Protein AF-X1D775-F1 (afdb_monomer_lite)

Foldseek 3Di:
DDVVVVVVLVVVLVVQLVVVLVVCVVCQLVVLLVLLQVPDPVHDDSVVSVVVCVVVVCSCWLSVLVSVLSSLLSSQLSVQLVVLCVVVVDDPP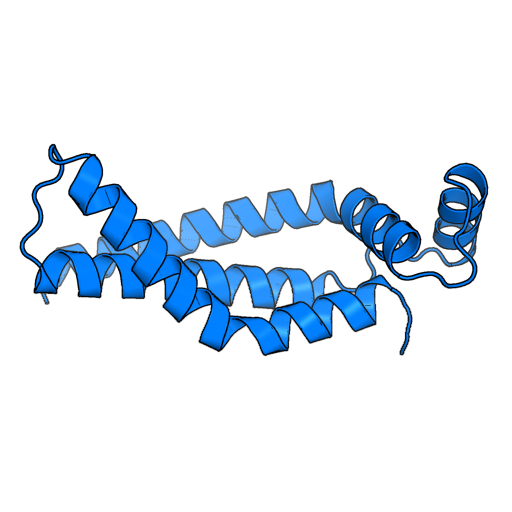PPVVSVVSSVRSNVRSCVVSVVSVVVSSCRSNVVD

pLDDT: mean 83.1, std 6.58, range [46.75, 90.56]

Sequence (128 aa):
MDYTKAKEITKTMGVAFMGNAVAEALTNPIAVIRVVYQTNDPPLTLKQTLKHVHQRGSYFRGLRPALLSKAASVALKYTMYQSIREYRGTQKNDITNNVVNGVLGAWSGLALTQPLMVWRTVEQSGLG

InterPro domains:
  IPR018108 Mitochondrial carrier protein, transmembrane region [PF00153] (8-87)
  IPR018108 Mitochondrial carrier protein, transmembrane region [PS50920] (11-87)
  IPR023395 Mitochondrial carrier protein domain superfamily [G3DSA:1.50.40.10] (2-127)
  IPR023395 Mitochondrial carrier protein domain superfamily [SSF103506] (8-125)

Organism: NCBI:txid412755

Structure (mmCIF, N/CA/C/O backbone):
data_AF-X1D775-F1
#
_entry.id   AF-X1D775-F1
#
loop_
_atom_site.group_PDB
_atom_site.id
_atom_site.type_symbol
_atom_site.label_atom_id
_atom_site.label_alt_id
_atom_site.label_comp_id
_atom_site.label_asym_id
_atom_site.label_entity_id
_atom_site.label_seq_id
_atom_site.pdbx_PDB_ins_code
_atom_site.Cartn_x
_atom_site.Cartn_y
_atom_site.Cartn_z
_atom_site.occupancy
_atom_site.B_iso_or_equiv
_atom_site.auth_seq_id
_atom_site.auth_comp_id
_atom_site.auth_asym_id
_atom_site.auth_atom_id
_atom_site.pdbx_PDB_model_num
ATOM 1 N N . MET A 1 1 ? -24.947 3.125 15.791 1.00 54.56 1 MET A N 1
ATOM 2 C CA . MET A 1 1 ? -23.563 3.628 15.675 1.00 54.56 1 MET A CA 1
ATOM 3 C C . MET A 1 1 ? -23.541 5.031 16.247 1.00 54.56 1 MET A C 1
ATOM 5 O O . MET A 1 1 ? -24.325 5.859 15.809 1.00 54.56 1 MET A O 1
ATOM 9 N N . ASP A 1 2 ? -22.740 5.259 17.280 1.00 65.00 2 ASP A N 1
ATOM 10 C CA . ASP A 1 2 ? -22.674 6.540 17.988 1.00 65.00 2 ASP A CA 1
ATOM 11 C C . ASP A 1 2 ? -22.063 7.617 17.066 1.00 65.00 2 ASP A C 1
ATOM 13 O O . ASP A 1 2 ? -20.983 7.396 16.507 1.00 65.00 2 ASP A O 1
ATOM 17 N N . TYR A 1 3 ? -22.741 8.750 16.851 1.00 64.56 3 TYR A N 1
ATOM 18 C CA . TYR A 1 3 ? -22.345 9.771 15.857 1.00 64.56 3 TYR A CA 1
ATOM 19 C C . TYR A 1 3 ? -20.917 10.296 16.079 1.00 64.56 3 TYR A C 1
ATOM 21 O O . TYR A 1 3 ? -20.187 10.593 15.130 1.00 64.56 3 TYR A O 1
ATOM 29 N N . THR A 1 4 ? -20.489 10.351 17.336 1.00 73.12 4 THR A N 1
ATOM 30 C CA . THR A 1 4 ? -19.150 10.784 17.741 1.00 73.12 4 THR A CA 1
ATOM 31 C C . THR A 1 4 ? -18.069 9.823 17.239 1.00 73.12 4 THR A C 1
ATOM 33 O O . THR A 1 4 ? -17.047 10.267 16.715 1.00 73.12 4 THR A O 1
ATOM 36 N N . LYS A 1 5 ? -18.329 8.508 17.296 1.00 70.50 5 LYS A N 1
ATOM 37 C CA . LYS A 1 5 ? -17.412 7.475 16.789 1.00 70.50 5 LYS A CA 1
ATOM 38 C C . LYS A 1 5 ? -17.305 7.543 15.272 1.00 70.50 5 LYS A C 1
ATOM 40 O O . LYS A 1 5 ? -16.201 7.533 14.744 1.00 70.50 5 LYS A O 1
ATOM 45 N N . ALA A 1 6 ? -18.435 7.691 14.576 1.00 72.06 6 ALA A N 1
ATOM 46 C CA . ALA A 1 6 ? -18.467 7.823 13.119 1.00 72.06 6 ALA A CA 1
ATOM 47 C C . ALA A 1 6 ? -17.551 8.958 12.629 1.00 72.06 6 ALA A C 1
ATOM 49 O O . ALA A 1 6 ? -16.746 8.771 11.722 1.00 72.06 6 ALA A O 1
ATOM 50 N N . LYS A 1 7 ? -17.613 10.122 13.282 1.00 76.38 7 LYS A N 1
ATOM 51 C CA . LYS A 1 7 ? 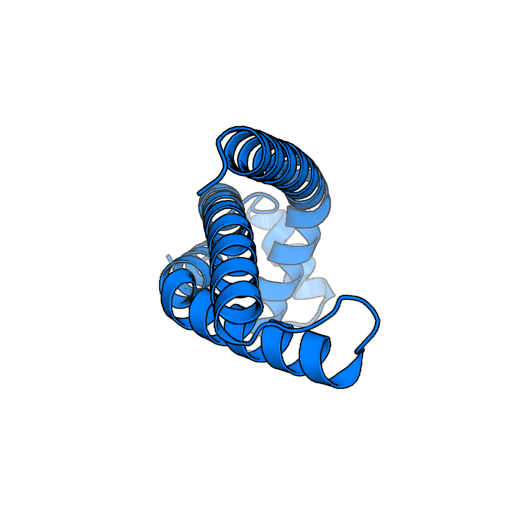-16.790 11.288 12.936 1.00 76.38 7 LYS A CA 1
ATOM 52 C C . LYS A 1 7 ? -15.297 11.065 13.206 1.00 76.38 7 LYS A C 1
ATOM 54 O O . LYS A 1 7 ? -14.457 11.486 12.409 1.00 76.38 7 LYS A O 1
ATOM 59 N N . GLU A 1 8 ? -14.962 10.400 14.308 1.00 78.31 8 GLU A N 1
ATOM 60 C CA . GLU A 1 8 ? -13.579 10.061 14.665 1.00 78.31 8 GLU A CA 1
ATOM 61 C C . GLU A 1 8 ? -12.961 9.058 13.676 1.00 78.31 8 GLU A C 1
ATOM 63 O O . GLU A 1 8 ? -11.804 9.205 13.269 1.00 78.31 8 GLU A O 1
ATOM 68 N N . ILE A 1 9 ? -13.765 8.098 13.212 1.00 73.81 9 ILE A N 1
ATOM 69 C CA . ILE A 1 9 ? -13.395 7.102 12.201 1.00 73.81 9 ILE A CA 1
ATOM 70 C C . ILE A 1 9 ? -13.048 7.791 10.882 1.00 73.81 9 ILE A C 1
ATOM 72 O O . ILE A 1 9 ? -11.940 7.624 10.370 1.00 73.81 9 ILE A O 1
ATOM 76 N N . THR A 1 10 ? -13.948 8.627 10.362 1.00 77.56 10 THR A N 1
ATOM 77 C CA . THR A 1 10 ? -13.735 9.308 9.079 1.00 77.56 10 THR A CA 1
ATOM 78 C C . THR A 1 10 ? -12.530 10.245 9.133 1.00 77.56 10 THR A C 1
ATOM 80 O O . THR A 1 10 ? -11.756 10.321 8.178 1.00 77.56 10 THR A O 1
ATOM 83 N N . LYS A 1 11 ? -12.311 10.915 10.274 1.00 83.62 11 LYS A N 1
ATOM 84 C CA . LYS A 1 11 ? -11.128 11.757 10.490 1.00 83.62 11 LYS A CA 1
ATOM 85 C C . LYS A 1 11 ? -9.841 10.931 10.466 1.00 83.62 11 LYS A C 1
ATOM 87 O O . LYS A 1 11 ? -8.901 11.292 9.762 1.00 83.62 11 LYS A O 1
ATOM 92 N N . THR A 1 12 ? -9.808 9.816 11.193 1.00 82.19 12 THR A N 1
ATOM 93 C CA . THR A 1 12 ? -8.650 8.909 11.236 1.00 82.19 12 THR A CA 1
ATOM 94 C C . THR A 1 12 ? -8.330 8.348 9.853 1.00 82.19 12 THR A C 1
ATOM 96 O O . THR A 1 12 ? -7.172 8.342 9.441 1.00 82.19 12 THR A O 1
ATOM 99 N N . MET A 1 13 ? -9.358 7.951 9.100 1.00 81.75 13 MET A N 1
ATOM 100 C CA . MET A 1 13 ? -9.218 7.481 7.722 1.00 81.75 13 MET A CA 1
ATOM 101 C C . MET A 1 13 ? -8.646 8.561 6.798 1.00 81.75 13 MET A C 1
ATOM 103 O O . MET A 1 13 ? -7.740 8.270 6.020 1.00 81.75 13 MET A O 1
ATOM 107 N N . GLY A 1 14 ? -9.122 9.806 6.908 1.00 85.12 14 GLY A N 1
ATOM 108 C CA . GLY A 1 14 ? -8.620 10.927 6.110 1.00 85.12 14 GLY A CA 1
ATOM 109 C C . GLY A 1 14 ? -7.143 11.229 6.375 1.00 85.12 14 GLY A C 1
ATOM 110 O O . GLY A 1 14 ? -6.358 11.352 5.436 1.00 85.12 14 GLY A O 1
ATOM 111 N N . VAL A 1 15 ? -6.737 11.273 7.649 1.00 87.12 15 VAL A N 1
ATOM 112 C CA . VAL A 1 15 ? -5.328 11.484 8.033 1.00 87.12 15 VAL A CA 1
ATOM 113 C C . VAL A 1 15 ? -4.453 10.325 7.553 1.00 87.12 15 VAL A C 1
ATOM 115 O O . VAL A 1 15 ? -3.390 10.552 6.972 1.00 87.12 15 VAL A O 1
ATOM 118 N N . ALA A 1 16 ? -4.912 9.084 7.733 1.00 85.50 16 ALA A N 1
ATOM 119 C CA . ALA A 1 16 ? -4.193 7.902 7.271 1.00 85.50 16 ALA A CA 1
ATOM 120 C C . ALA A 1 16 ? -4.035 7.892 5.745 1.00 85.50 16 ALA A C 1
ATOM 122 O O . ALA A 1 16 ? -2.962 7.553 5.246 1.00 85.50 16 ALA A O 1
ATOM 123 N N . PHE A 1 17 ? -5.065 8.284 4.995 1.00 86.88 17 PHE A N 1
ATOM 124 C CA . PHE A 1 17 ? -4.988 8.389 3.541 1.00 86.88 17 PHE A CA 1
ATOM 125 C C . PHE A 1 17 ? -3.953 9.428 3.104 1.00 86.88 17 PHE A C 1
ATOM 127 O O . PHE A 1 17 ? -3.076 9.097 2.311 1.00 86.88 17 PHE A O 1
ATOM 134 N N . MET A 1 18 ? -3.997 10.641 3.660 1.00 88.56 18 MET A N 1
ATOM 135 C CA . MET A 1 18 ? -3.042 11.702 3.319 1.00 88.56 18 MET A CA 1
ATOM 136 C C . MET A 1 18 ? -1.600 11.292 3.629 1.00 88.56 18 MET A C 1
ATOM 138 O O . MET A 1 18 ? -0.718 11.459 2.787 1.00 88.56 18 MET A O 1
ATOM 142 N N . GLY A 1 19 ? -1.364 10.684 4.796 1.00 89.12 19 GLY A N 1
ATOM 143 C CA . GLY A 1 19 ? -0.046 10.162 5.158 1.00 89.12 19 GLY A CA 1
ATOM 144 C C . GLY A 1 19 ? 0.446 9.087 4.185 1.00 89.12 19 GLY A C 1
ATOM 145 O O . GLY A 1 19 ? 1.585 9.141 3.725 1.00 89.12 19 GLY A O 1
ATOM 146 N N . ASN A 1 20 ? -0.428 8.149 3.806 1.00 87.69 20 ASN A N 1
ATOM 147 C CA . ASN A 1 20 ? -0.093 7.123 2.818 1.00 87.69 20 ASN A CA 1
ATOM 148 C C . ASN A 1 20 ? 0.132 7.707 1.420 1.00 87.69 20 ASN A C 1
ATOM 150 O O . ASN A 1 20 ? 0.997 7.215 0.708 1.00 87.69 20 ASN A O 1
ATOM 154 N N . ALA A 1 21 ? -0.606 8.743 1.018 1.00 88.38 21 ALA A N 1
ATOM 155 C CA . ALA A 1 21 ? -0.448 9.365 -0.290 1.00 88.38 21 ALA A CA 1
ATOM 156 C C . ALA A 1 21 ? 0.912 10.059 -0.429 1.00 88.38 21 ALA A C 1
ATOM 158 O O . ALA A 1 21 ? 1.598 9.871 -1.432 1.00 88.38 21 ALA A O 1
ATOM 159 N N . VAL A 1 22 ? 1.334 10.800 0.602 1.00 90.50 22 VAL A N 1
ATOM 160 C CA . VAL A 1 22 ? 2.664 11.427 0.647 1.00 90.50 22 VAL A CA 1
ATOM 161 C C . VAL A 1 22 ? 3.760 10.362 0.672 1.00 90.50 22 VAL A C 1
ATOM 163 O O . VAL A 1 22 ? 4.712 10.440 -0.103 1.00 90.50 22 VAL A O 1
ATOM 166 N N . ALA A 1 23 ? 3.609 9.332 1.509 1.00 89.06 23 ALA A N 1
ATOM 167 C CA . ALA A 1 23 ? 4.562 8.228 1.564 1.00 89.06 23 ALA A CA 1
ATOM 168 C C . ALA A 1 23 ? 4.667 7.495 0.217 1.00 89.06 23 ALA A C 1
ATOM 170 O O . ALA A 1 23 ? 5.770 7.195 -0.235 1.00 89.06 23 ALA A O 1
ATOM 171 N N . GLU A 1 24 ? 3.545 7.239 -0.456 1.00 87.50 24 GLU A N 1
ATOM 172 C CA . GLU A 1 24 ? 3.528 6.597 -1.769 1.00 87.50 24 GLU A CA 1
ATOM 173 C C . GLU A 1 24 ? 4.181 7.499 -2.817 1.00 87.50 24 GLU A C 1
ATOM 175 O O . GLU A 1 24 ? 5.006 7.009 -3.571 1.00 87.50 24 GLU A O 1
ATOM 180 N N . ALA A 1 25 ? 3.922 8.810 -2.824 1.00 88.00 25 ALA A N 1
ATOM 181 C CA . ALA A 1 25 ? 4.587 9.736 -3.742 1.00 88.00 25 ALA A CA 1
ATOM 182 C C . ALA A 1 25 ? 6.119 9.705 -3.594 1.00 88.00 25 ALA A C 1
ATOM 184 O O . ALA A 1 25 ? 6.830 9.671 -4.595 1.00 88.00 25 ALA A O 1
ATOM 185 N N . LEU A 1 26 ? 6.629 9.646 -2.360 1.00 90.56 26 LEU A N 1
ATOM 186 C CA . LEU A 1 26 ? 8.069 9.551 -2.094 1.00 90.56 26 LEU A CA 1
ATOM 187 C C . LEU A 1 26 ? 8.647 8.169 -2.437 1.00 90.56 26 LEU A C 1
ATOM 189 O O . LEU A 1 26 ? 9.772 8.069 -2.923 1.00 90.56 26 LEU A O 1
ATOM 193 N N . THR A 1 27 ? 7.887 7.098 -2.199 1.00 90.38 27 THR A N 1
ATOM 194 C CA . THR A 1 27 ? 8.385 5.713 -2.297 1.00 90.38 27 THR A CA 1
ATOM 195 C C . THR A 1 27 ? 8.071 5.052 -3.647 1.00 90.38 27 THR A C 1
ATOM 197 O O . THR A 1 27 ? 8.611 3.986 -3.950 1.00 90.38 27 THR A O 1
ATOM 200 N N . ASN A 1 28 ? 7.237 5.666 -4.494 1.00 87.50 28 ASN A N 1
ATOM 201 C CA . ASN A 1 28 ? 6.810 5.084 -5.768 1.00 8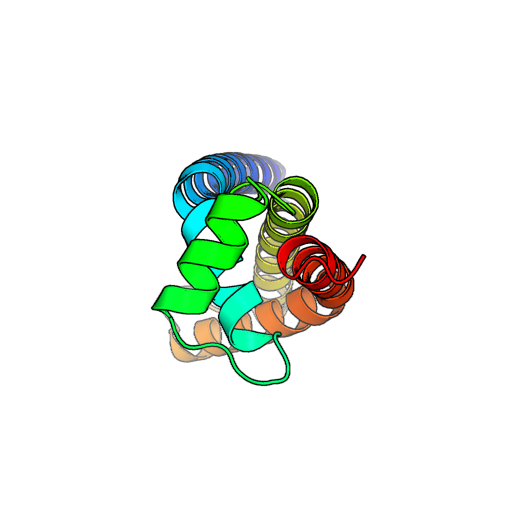7.50 28 ASN A CA 1
ATOM 202 C C . ASN A 1 28 ? 7.979 4.695 -6.694 1.00 87.50 28 ASN A C 1
ATOM 204 O O . ASN A 1 28 ? 7.930 3.588 -7.231 1.00 87.50 28 ASN A O 1
ATOM 208 N N . PRO A 1 29 ? 9.067 5.488 -6.829 1.00 88.06 29 PRO A N 1
ATOM 209 C CA . PRO A 1 29 ? 10.213 5.095 -7.653 1.00 88.06 29 PRO A CA 1
ATOM 210 C C . PRO A 1 29 ? 10.819 3.749 -7.238 1.00 88.06 29 PRO A C 1
ATOM 212 O O . PRO A 1 29 ? 11.134 2.913 -8.084 1.00 88.06 29 PRO A O 1
ATOM 215 N N . ILE A 1 30 ? 10.930 3.506 -5.929 1.00 90.00 30 ILE A N 1
ATOM 216 C CA . ILE A 1 30 ? 11.449 2.250 -5.375 1.00 90.00 30 ILE A CA 1
ATOM 217 C C . ILE A 1 30 ? 10.458 1.109 -5.631 1.00 90.00 30 ILE A C 1
ATOM 219 O O . ILE A 1 30 ? 10.865 0.005 -5.996 1.00 90.00 30 ILE A O 1
ATOM 223 N N . ALA A 1 31 ? 9.156 1.371 -5.478 1.00 88.31 31 ALA A N 1
ATOM 224 C CA . ALA A 1 31 ? 8.115 0.384 -5.741 1.00 88.31 31 ALA A CA 1
ATOM 225 C C . ALA A 1 31 ? 8.114 -0.071 -7.210 1.00 88.31 31 ALA A C 1
ATOM 227 O O . ALA A 1 31 ? 8.063 -1.273 -7.466 1.00 88.31 31 ALA A O 1
ATOM 228 N N . VAL A 1 32 ? 8.247 0.860 -8.160 1.00 87.75 32 VAL A N 1
ATOM 229 C CA . VAL A 1 32 ? 8.343 0.549 -9.595 1.00 87.75 32 VAL A CA 1
ATOM 230 C C . VAL A 1 32 ? 9.579 -0.302 -9.889 1.00 87.75 32 VAL A C 1
ATOM 232 O O . VAL A 1 32 ? 9.453 -1.337 -10.537 1.00 87.75 32 VAL A O 1
ATOM 235 N N . ILE A 1 33 ? 10.757 0.064 -9.367 1.00 89.06 33 ILE A N 1
ATOM 236 C CA . ILE A 1 33 ? 11.991 -0.724 -9.558 1.00 89.06 33 ILE A CA 1
ATOM 237 C C . ILE A 1 33 ? 11.811 -2.154 -9.038 1.00 89.06 33 ILE A C 1
ATOM 239 O O . ILE A 1 33 ? 12.175 -3.105 -9.727 1.00 89.06 33 ILE A O 1
ATOM 243 N N . ARG A 1 34 ? 11.221 -2.317 -7.846 1.00 89.44 34 ARG A N 1
ATOM 244 C CA . ARG A 1 34 ? 10.948 -3.637 -7.268 1.00 89.44 34 ARG A CA 1
ATOM 245 C C . ARG A 1 34 ? 10.002 -4.455 -8.144 1.00 89.44 34 ARG A C 1
ATOM 247 O O . ARG A 1 34 ? 10.284 -5.625 -8.372 1.00 89.44 34 ARG A O 1
ATOM 254 N N . VAL A 1 35 ? 8.894 -3.871 -8.601 1.00 88.94 35 VAL A N 1
ATOM 255 C CA . VAL A 1 35 ? 7.917 -4.587 -9.435 1.00 88.94 35 VAL A CA 1
ATOM 256 C C . VAL A 1 35 ? 8.575 -5.026 -10.735 1.00 88.94 35 VAL A C 1
ATOM 258 O O . VAL A 1 35 ? 8.575 -6.211 -11.027 1.00 88.94 35 VAL A O 1
ATOM 261 N N . VAL A 1 36 ? 9.239 -4.113 -11.446 1.00 86.62 36 VAL A N 1
ATOM 262 C CA . VAL A 1 36 ? 9.945 -4.415 -12.700 1.00 86.62 36 VAL A CA 1
ATOM 263 C C . VAL A 1 36 ? 11.014 -5.497 -12.494 1.00 86.62 36 VAL A C 1
ATOM 265 O O . VAL A 1 36 ? 11.151 -6.384 -13.329 1.00 86.62 36 VAL A O 1
ATOM 268 N N . TYR A 1 37 ? 11.747 -5.477 -11.380 1.00 88.69 37 TYR A N 1
ATOM 269 C CA . TYR A 1 37 ? 12.706 -6.534 -11.049 1.00 88.69 37 TYR A CA 1
ATOM 270 C C . TYR A 1 37 ? 12.037 -7.905 -10.850 1.00 88.69 37 TYR A C 1
ATOM 272 O O . TYR A 1 37 ? 12.575 -8.917 -11.282 1.00 88.69 37 TYR A O 1
ATOM 280 N N . GLN A 1 38 ? 10.871 -7.943 -10.197 1.00 88.81 38 GLN A N 1
ATOM 281 C CA . GLN A 1 38 ? 10.160 -9.181 -9.853 1.00 88.81 38 GLN A CA 1
ATOM 282 C C . GLN A 1 38 ? 9.310 -9.745 -10.996 1.00 88.81 38 GLN A C 1
ATOM 284 O O . GLN A 1 38 ? 9.036 -10.940 -11.000 1.00 88.81 38 GLN A O 1
ATOM 289 N N . THR A 1 39 ? 8.864 -8.903 -11.931 1.00 87.12 39 THR A N 1
ATOM 290 C CA . THR A 1 39 ? 7.937 -9.296 -13.003 1.00 87.12 39 THR A CA 1
ATOM 291 C C . THR A 1 39 ? 8.598 -9.474 -14.366 1.00 87.12 39 THR A C 1
ATOM 293 O O . THR A 1 39 ? 7.921 -9.910 -15.290 1.00 87.12 39 THR A O 1
ATOM 296 N N . ASN A 1 40 ? 9.868 -9.093 -14.542 1.00 83.06 40 ASN A N 1
ATOM 297 C CA . ASN A 1 40 ? 10.558 -9.319 -15.814 1.00 83.06 40 ASN A CA 1
ATOM 298 C C . ASN A 1 40 ? 10.971 -10.783 -15.970 1.00 83.06 40 ASN A C 1
ATOM 300 O O . ASN A 1 40 ? 11.600 -11.354 -15.080 1.00 83.06 40 ASN A O 1
ATOM 304 N N . ASP A 1 41 ? 10.684 -11.325 -17.149 1.00 80.00 41 ASP A N 1
ATOM 305 C CA . ASP A 1 41 ? 11.149 -12.624 -17.620 1.00 80.00 41 ASP A CA 1
ATOM 306 C C . ASP A 1 41 ? 11.734 -12.435 -19.038 1.00 80.00 41 ASP A C 1
ATOM 308 O O . ASP A 1 41 ? 11.011 -11.958 -19.920 1.00 80.00 41 ASP A O 1
ATOM 312 N N . PRO A 1 42 ? 13.035 -12.698 -19.280 1.00 82.25 42 PRO A N 1
ATOM 313 C CA . PRO A 1 42 ? 14.027 -13.248 -18.354 1.00 82.25 42 PRO A CA 1
ATOM 314 C C . PRO A 1 42 ? 14.403 -12.290 -17.204 1.00 82.25 42 PRO A C 1
ATOM 316 O O . PRO A 1 42 ? 14.345 -11.065 -17.367 1.00 82.25 42 PRO A O 1
ATOM 319 N N . PRO A 1 43 ? 14.825 -12.828 -16.042 1.00 81.44 43 PRO A N 1
ATOM 320 C CA . PRO A 1 43 ? 15.148 -12.031 -14.865 1.00 81.44 43 PRO A CA 1
ATOM 321 C C . PRO A 1 43 ? 16.312 -11.072 -15.143 1.00 81.44 43 PRO A C 1
ATOM 323 O O . PRO A 1 43 ? 17.415 -11.476 -15.516 1.00 81.44 43 PRO A O 1
ATOM 326 N N . LEU A 1 44 ? 16.070 -9.775 -14.942 1.00 82.50 44 LEU A N 1
ATOM 327 C CA . LEU A 1 44 ? 17.070 -8.727 -15.133 1.00 82.50 44 LEU A CA 1
ATOM 328 C C . LEU A 1 44 ? 17.959 -8.584 -13.897 1.00 82.50 44 LEU A C 1
ATOM 330 O O . LEU A 1 44 ? 17.494 -8.605 -12.761 1.00 82.50 44 LEU A O 1
ATOM 334 N N . THR A 1 45 ? 19.243 -8.294 -14.104 1.00 88.75 45 THR A N 1
ATOM 335 C CA . THR A 1 45 ? 20.111 -7.845 -13.005 1.00 88.75 45 THR A CA 1
ATOM 336 C C . THR A 1 45 ? 19.669 -6.458 -12.518 1.00 88.75 45 THR A C 1
ATOM 338 O O . THR A 1 45 ? 19.145 -5.649 -13.288 1.00 88.75 45 THR A O 1
ATOM 341 N N . LEU A 1 46 ? 19.941 -6.113 -11.256 1.00 85.25 46 LEU A N 1
ATOM 342 C CA . LEU A 1 46 ? 19.565 -4.817 -10.672 1.00 85.25 46 LEU A CA 1
ATOM 343 C C . LEU A 1 46 ? 20.032 -3.607 -11.511 1.00 85.25 46 LEU A C 1
ATOM 345 O O . LEU A 1 46 ? 19.269 -2.666 -11.725 1.00 85.25 46 LEU A O 1
ATOM 349 N N . LYS A 1 47 ? 21.255 -3.654 -12.061 1.00 87.88 47 LYS A N 1
ATOM 350 C CA . LYS A 1 47 ? 21.787 -2.602 -12.952 1.00 87.88 47 LYS A CA 1
ATOM 351 C C . LYS A 1 47 ? 20.983 -2.468 -14.250 1.00 87.88 47 LYS A C 1
ATOM 353 O O . LYS A 1 47 ? 20.744 -1.355 -14.710 1.00 87.88 47 LYS A O 1
ATOM 358 N N . GLN A 1 48 ? 20.555 -3.591 -14.829 1.00 85.94 48 GLN A N 1
ATOM 359 C CA . GLN A 1 48 ? 19.738 -3.608 -16.045 1.00 85.94 48 GLN A CA 1
ATOM 360 C C . GLN A 1 48 ? 18.329 -3.086 -15.756 1.00 85.94 48 GLN A C 1
ATOM 362 O O . GLN A 1 48 ? 17.817 -2.280 -16.525 1.00 85.94 48 GLN A O 1
ATOM 367 N N . THR A 1 49 ? 17.753 -3.450 -14.608 1.00 84.94 49 THR A N 1
ATOM 368 C CA . THR A 1 49 ? 16.452 -2.938 -14.152 1.00 84.94 49 THR A CA 1
ATOM 369 C C . THR A 1 49 ? 16.479 -1.419 -13.979 1.00 84.94 49 THR A C 1
ATOM 371 O O . THR A 1 49 ? 15.613 -0.721 -14.502 1.00 84.94 49 THR A O 1
ATOM 374 N N . LEU A 1 50 ? 17.501 -0.884 -13.302 1.00 85.12 50 LEU A N 1
ATOM 375 C CA . LEU A 1 50 ? 17.674 0.562 -13.129 1.00 85.12 50 LEU A CA 1
ATOM 376 C C . LEU A 1 50 ? 17.803 1.283 -14.472 1.00 85.12 50 LEU A C 1
ATOM 378 O O . LEU A 1 50 ? 17.132 2.291 -14.687 1.00 85.12 50 LEU A O 1
ATOM 382 N N . LYS A 1 51 ? 18.618 0.746 -15.390 1.00 86.69 51 LYS A N 1
ATOM 383 C CA . LYS A 1 51 ? 18.771 1.296 -16.743 1.00 86.69 51 LYS A CA 1
ATOM 384 C C . LYS A 1 51 ? 17.442 1.283 -17.502 1.00 86.69 51 LYS A C 1
ATOM 386 O O . LYS A 1 51 ? 17.091 2.289 -18.108 1.00 86.69 51 LYS A O 1
ATOM 391 N N . HIS A 1 52 ? 16.683 0.194 -17.414 1.00 83.94 52 HIS A N 1
ATOM 392 C CA . HIS A 1 52 ? 15.385 0.035 -18.075 1.00 83.94 52 HIS A CA 1
ATOM 393 C C . HIS A 1 52 ? 14.340 1.036 -17.571 1.00 83.94 52 HIS A C 1
ATOM 395 O O . HIS A 1 52 ? 13.673 1.698 -18.365 1.00 83.94 52 HIS A O 1
ATOM 401 N N . VAL A 1 53 ? 14.230 1.205 -16.249 1.00 86.44 53 VAL A N 1
ATOM 402 C CA . VAL A 1 53 ? 13.310 2.181 -15.638 1.00 86.44 53 VAL A CA 1
ATOM 403 C C . VAL A 1 53 ? 13.723 3.614 -15.982 1.00 86.44 53 VAL A C 1
ATOM 405 O O . VAL A 1 53 ? 12.861 4.432 -16.310 1.00 86.44 53 VAL A O 1
ATOM 408 N N . HIS A 1 54 ? 15.028 3.905 -15.957 1.00 86.62 54 HIS A N 1
ATOM 409 C CA . HIS A 1 54 ? 15.570 5.220 -16.297 1.00 86.62 54 HIS A CA 1
ATOM 410 C C . HIS A 1 54 ? 15.297 5.594 -17.756 1.00 86.62 54 HIS A C 1
ATOM 412 O O . HIS A 1 54 ? 14.776 6.671 -18.030 1.00 86.62 54 HIS A O 1
ATOM 418 N N . GLN A 1 55 ? 15.569 4.678 -18.689 1.00 81.69 55 GLN A N 1
ATOM 419 C CA . GLN A 1 55 ? 15.347 4.886 -20.123 1.00 81.69 55 GLN A CA 1
ATOM 420 C C . GLN A 1 55 ? 13.870 5.099 -20.475 1.00 81.69 55 GLN A C 1
ATOM 422 O O . GLN A 1 55 ? 13.564 5.824 -21.415 1.00 81.69 55 GLN A O 1
ATOM 427 N N . ARG A 1 56 ? 12.950 4.498 -19.713 1.00 80.00 56 ARG A N 1
ATOM 428 C CA . ARG A 1 56 ? 11.501 4.672 -19.892 1.00 80.00 56 ARG A CA 1
ATOM 429 C C . ARG A 1 56 ? 10.921 5.877 -19.142 1.00 80.00 56 ARG A C 1
ATOM 431 O O . ARG A 1 56 ? 9.712 6.085 -19.215 1.00 80.00 56 ARG A O 1
ATOM 438 N N . GLY A 1 57 ? 11.714 6.605 -18.347 1.00 77.50 57 GLY A N 1
ATOM 439 C CA . GLY A 1 57 ? 11.233 7.717 -17.513 1.00 77.50 57 GLY A CA 1
ATOM 440 C C . GLY A 1 57 ? 10.079 7.346 -16.565 1.00 77.50 57 GLY A C 1
ATOM 441 O O . GLY A 1 57 ? 9.285 8.199 -16.182 1.00 77.50 57 GLY A O 1
ATOM 442 N N . SER A 1 58 ? 9.937 6.065 -16.209 1.00 79.62 58 SER A N 1
ATOM 443 C CA . SER A 1 58 ? 8.682 5.503 -15.677 1.00 79.62 58 SER A CA 1
ATOM 444 C C . SER A 1 58 ? 8.624 5.405 -14.146 1.00 79.62 58 SER A C 1
ATOM 446 O O . SER A 1 58 ? 7.809 4.660 -13.611 1.00 79.62 58 SER A O 1
ATOM 448 N N . TYR A 1 59 ? 9.439 6.169 -13.412 1.00 81.94 59 TYR A N 1
ATOM 449 C CA . TYR A 1 59 ? 9.515 6.112 -11.940 1.00 81.94 59 TYR A CA 1
ATOM 450 C C . TYR A 1 59 ? 8.183 6.374 -11.223 1.00 81.94 59 TYR A C 1
ATOM 452 O O . TYR A 1 59 ? 7.992 5.917 -10.099 1.00 81.94 59 TYR A O 1
ATOM 460 N N . PHE A 1 60 ? 7.264 7.096 -11.871 1.00 84.19 60 PHE A N 1
ATOM 461 C CA . PHE A 1 60 ? 5.946 7.410 -11.319 1.00 84.19 60 PHE A CA 1
ATOM 462 C C . PHE A 1 60 ? 4.786 6.651 -11.978 1.00 84.19 60 PHE A C 1
ATOM 464 O O . PHE A 1 60 ? 3.618 6.933 -11.700 1.00 84.19 60 PHE A O 1
ATOM 471 N N . ARG A 1 61 ? 5.082 5.666 -12.835 1.00 82.19 61 ARG A N 1
ATOM 472 C CA . ARG A 1 61 ? 4.057 4.857 -13.504 1.00 82.19 61 ARG A CA 1
ATOM 473 C C . ARG A 1 61 ? 3.274 4.040 -12.469 1.00 82.19 61 ARG A C 1
ATOM 475 O O . ARG A 1 61 ? 3.842 3.578 -11.481 1.00 82.19 61 ARG A O 1
ATOM 482 N N . GLY A 1 62 ? 1.956 3.920 -12.641 1.00 81.38 62 GLY A N 1
ATOM 483 C CA . GLY A 1 62 ? 1.098 3.214 -11.687 1.00 81.38 62 GLY A CA 1
ATOM 484 C C . GLY A 1 62 ? 0.850 3.936 -10.356 1.00 81.38 62 GLY A C 1
ATOM 485 O O . GLY A 1 62 ? 0.291 3.332 -9.443 1.00 81.38 62 GLY A O 1
ATOM 486 N N . LEU A 1 63 ? 1.201 5.225 -10.219 1.00 84.75 63 LEU A N 1
ATOM 487 C CA . LEU A 1 63 ? 0.910 5.992 -8.996 1.00 84.75 63 LEU A CA 1
ATOM 488 C C . LEU A 1 63 ? -0.601 6.109 -8.730 1.00 84.75 63 LEU A C 1
ATOM 490 O O . LEU A 1 63 ? -1.047 6.007 -7.592 1.00 84.75 63 LEU A O 1
ATOM 494 N N . ARG A 1 64 ? -1.408 6.296 -9.780 1.00 85.62 64 ARG A N 1
ATOM 495 C CA . ARG A 1 64 ? -2.871 6.428 -9.666 1.00 85.62 64 ARG A CA 1
ATOM 496 C C . ARG A 1 64 ? -3.532 5.162 -9.103 1.00 85.62 64 ARG A C 1
ATOM 498 O O . ARG A 1 64 ? -4.183 5.269 -8.060 1.00 85.62 64 ARG A O 1
ATOM 505 N N . PRO A 1 65 ? -3.347 3.967 -9.700 1.00 84.44 65 PRO A N 1
ATOM 506 C CA . PRO A 1 65 ? -3.895 2.744 -9.119 1.00 84.44 65 PRO A CA 1
ATOM 507 C C . PRO A 1 65 ? -3.247 2.403 -7.772 1.00 84.44 65 PRO A C 1
ATOM 509 O O . PRO A 1 65 ? -3.908 1.809 -6.920 1.00 84.44 65 PRO A O 1
ATOM 512 N N . ALA A 1 66 ? -1.998 2.819 -7.518 1.00 84.00 66 ALA A N 1
ATOM 513 C CA . ALA A 1 66 ? -1.371 2.675 -6.207 1.00 84.00 66 ALA A CA 1
ATOM 514 C C . ALA A 1 66 ? -2.112 3.456 -5.115 1.00 84.00 66 ALA A C 1
ATOM 516 O O . ALA A 1 66 ? -2.474 2.868 -4.094 1.00 84.00 66 ALA A O 1
ATOM 517 N N . LEU A 1 67 ? -2.393 4.741 -5.343 1.00 87.06 67 LEU A N 1
ATOM 518 C CA . LEU A 1 67 ? -3.133 5.583 -4.403 1.00 87.06 67 LEU A CA 1
ATOM 519 C C . LEU A 1 67 ? -4.552 5.058 -4.169 1.00 87.06 67 LEU A C 1
ATOM 521 O O . LEU A 1 67 ? -4.983 4.954 -3.021 1.00 87.06 67 LEU A O 1
ATOM 525 N N . LEU A 1 68 ? -5.250 4.656 -5.235 1.00 86.38 68 LEU A N 1
ATOM 526 C CA . LEU A 1 68 ? -6.603 4.108 -5.137 1.00 86.38 68 LEU A CA 1
ATOM 527 C C . LEU A 1 68 ? -6.635 2.794 -4.342 1.00 86.38 68 LEU A C 1
ATOM 529 O O . LEU A 1 68 ? -7.451 2.635 -3.435 1.00 86.38 68 LEU A O 1
ATOM 533 N N . SER A 1 69 ? -5.702 1.879 -4.623 1.00 85.50 69 SER A N 1
ATOM 534 C CA . SER A 1 69 ? -5.572 0.612 -3.890 1.00 85.50 69 SER A CA 1
ATOM 535 C C . SER A 1 69 ? -5.328 0.842 -2.400 1.00 85.50 69 SER A C 1
ATOM 537 O O . SER A 1 69 ? -5.896 0.151 -1.555 1.00 85.50 69 SER A O 1
ATOM 539 N N . LYS A 1 70 ? -4.484 1.824 -2.057 1.00 84.88 70 LYS A N 1
ATOM 540 C CA . LYS A 1 70 ? -4.182 2.173 -0.663 1.00 84.88 70 LYS A CA 1
ATOM 541 C C . LYS A 1 70 ? -5.384 2.802 0.029 1.00 84.88 70 LYS A C 1
ATOM 543 O O . LYS A 1 70 ? -5.698 2.383 1.140 1.00 84.88 70 LYS A O 1
ATOM 548 N N . ALA A 1 71 ? -6.077 3.734 -0.627 1.00 85.25 71 ALA A N 1
ATOM 549 C CA . ALA A 1 71 ? -7.300 4.342 -0.107 1.00 85.25 71 ALA A CA 1
ATOM 550 C C . ALA A 1 71 ? -8.350 3.277 0.229 1.00 85.25 71 ALA A C 1
ATOM 552 O O . ALA A 1 71 ? -8.825 3.202 1.363 1.00 85.25 71 ALA A O 1
ATOM 553 N N . ALA A 1 72 ? -8.636 2.399 -0.737 1.00 86.00 72 ALA A N 1
ATOM 554 C CA . ALA A 1 72 ? -9.574 1.300 -0.568 1.00 86.00 72 ALA A CA 1
ATOM 555 C C . ALA A 1 72 ? -9.127 0.347 0.552 1.00 86.00 72 ALA A C 1
ATOM 557 O O . ALA A 1 72 ? -9.927 -0.027 1.405 1.00 86.00 72 ALA A O 1
ATOM 558 N N . SER A 1 73 ? -7.836 -0.001 0.607 1.00 84.50 73 SER A N 1
ATOM 559 C CA . SER A 1 73 ? -7.307 -0.909 1.631 1.00 84.50 73 SER A CA 1
ATOM 560 C C . SER A 1 73 ? -7.391 -0.331 3.039 1.00 84.50 73 SER A C 1
ATOM 562 O O . SER A 1 73 ? -7.769 -1.059 3.954 1.00 84.50 73 SER A O 1
ATOM 564 N N . VAL A 1 74 ? -7.070 0.951 3.226 1.00 83.25 74 VAL A N 1
ATOM 565 C CA . VAL A 1 74 ? -7.167 1.619 4.533 1.00 83.25 74 VAL A CA 1
ATOM 566 C C . VAL A 1 74 ? -8.617 1.668 4.997 1.00 83.25 74 VAL A C 1
ATOM 568 O O . VAL A 1 74 ? -8.895 1.279 6.131 1.00 83.25 74 VAL A O 1
ATOM 571 N N . ALA A 1 75 ? -9.537 2.078 4.119 1.00 83.38 75 ALA A N 1
ATOM 572 C CA . ALA A 1 75 ? -10.958 2.128 4.439 1.00 83.38 75 ALA A CA 1
ATOM 573 C C . ALA A 1 75 ? -11.487 0.751 4.851 1.00 83.38 75 ALA A C 1
ATOM 575 O O . ALA A 1 75 ? -12.015 0.585 5.947 1.00 83.38 75 ALA A O 1
ATOM 576 N N . LEU A 1 76 ? -11.255 -0.261 4.016 1.00 84.75 76 LEU A N 1
ATOM 577 C CA . LEU A 1 76 ? -11.786 -1.600 4.237 1.00 84.75 76 LEU A CA 1
ATOM 578 C C . LEU A 1 76 ? -11.181 -2.286 5.458 1.00 84.75 76 LEU A C 1
ATOM 580 O O . LEU A 1 76 ? -11.922 -2.859 6.251 1.00 84.75 76 LEU A O 1
ATOM 584 N N . LYS A 1 77 ? -9.858 -2.215 5.654 1.00 82.25 77 LYS A N 1
ATOM 585 C CA . LYS A 1 77 ? -9.212 -2.814 6.833 1.00 82.25 77 LYS A CA 1
ATOM 586 C C . LYS A 1 77 ? -9.747 -2.211 8.120 1.00 82.25 77 LYS A C 1
ATOM 588 O O . LYS A 1 77 ? -9.986 -2.945 9.073 1.00 82.25 77 LYS A O 1
ATOM 593 N N . TYR A 1 78 ? -9.933 -0.894 8.146 1.00 79.06 78 TYR A N 1
ATOM 594 C CA . TYR A 1 78 ? -10.390 -0.205 9.341 1.00 79.06 78 TYR A CA 1
ATOM 595 C C . TYR A 1 78 ? -11.863 -0.506 9.640 1.00 79.06 78 TYR A C 1
ATOM 597 O O . TYR A 1 78 ? -12.180 -0.902 10.761 1.00 79.06 78 TYR A O 1
ATOM 605 N N . THR A 1 79 ? -12.741 -0.416 8.634 1.00 83.00 79 THR A N 1
ATOM 606 C CA . THR A 1 79 ? -14.158 -0.785 8.770 1.00 83.00 79 THR A CA 1
ATOM 607 C C . THR A 1 79 ? -14.308 -2.237 9.212 1.00 83.00 79 THR A C 1
ATOM 609 O O . THR A 1 79 ? -14.978 -2.506 10.204 1.00 83.00 79 THR A O 1
ATOM 612 N N . MET A 1 80 ? -13.627 -3.172 8.546 1.00 83.69 80 MET A N 1
ATOM 613 C CA . MET A 1 80 ? -13.738 -4.598 8.860 1.00 83.69 80 MET A CA 1
ATOM 614 C C . MET A 1 80 ? -13.169 -4.927 10.239 1.00 83.69 80 MET A C 1
ATOM 616 O O . MET A 1 80 ? -13.807 -5.648 11.001 1.00 83.69 80 MET A O 1
ATOM 620 N N . TYR A 1 81 ? -12.013 -4.363 10.605 1.00 81.94 81 TYR A N 1
ATOM 621 C CA . TYR A 1 81 ? -11.453 -4.531 11.946 1.00 81.94 81 TYR A CA 1
ATOM 622 C C . TYR A 1 81 ? -12.438 -4.074 13.029 1.00 81.94 81 TYR A C 1
ATOM 624 O O . TYR A 1 81 ? -12.623 -4.778 14.022 1.00 81.94 81 TYR A O 1
ATOM 632 N N . GLN A 1 82 ? -13.091 -2.924 12.839 1.00 78.19 82 GLN A N 1
ATOM 633 C CA . GLN A 1 82 ? -14.076 -2.428 13.797 1.00 78.19 82 GLN A CA 1
ATOM 634 C C . GLN A 1 82 ? -15.317 -3.312 13.860 1.00 78.19 82 GLN A C 1
ATOM 636 O O . GLN A 1 82 ? -15.695 -3.712 14.957 1.00 78.19 82 GLN A O 1
ATOM 641 N N . SER A 1 83 ? -15.898 -3.683 12.716 1.00 82.75 83 SER A N 1
ATOM 642 C CA . SER A 1 83 ? -17.062 -4.573 12.674 1.00 82.75 83 SER A CA 1
ATOM 643 C C . SER A 1 83 ? -16.780 -5.914 13.354 1.00 82.75 83 SER A C 1
ATOM 645 O O . SER A 1 83 ? -17.586 -6.382 14.153 1.00 82.75 83 SER A O 1
ATOM 647 N N . ILE A 1 84 ? -15.608 -6.508 13.108 1.00 84.25 84 ILE A N 1
ATOM 648 C CA . ILE A 1 84 ? -15.198 -7.776 13.728 1.00 84.25 84 ILE A CA 1
ATOM 649 C C . ILE A 1 84 ? -14.973 -7.601 15.233 1.00 84.25 84 ILE A C 1
ATOM 651 O O . ILE A 1 84 ? -15.391 -8.445 16.025 1.00 84.25 84 ILE A O 1
ATOM 655 N N . ARG A 1 85 ? -14.332 -6.505 15.649 1.00 81.81 85 ARG A N 1
ATOM 656 C CA . ARG A 1 85 ? -14.075 -6.222 17.065 1.00 81.81 85 ARG A CA 1
ATOM 657 C C . ARG A 1 85 ? -15.362 -5.958 17.848 1.00 81.81 85 ARG A C 1
ATOM 659 O O . ARG A 1 85 ? -15.455 -6.409 18.988 1.00 81.81 85 ARG A O 1
ATOM 666 N N . GLU A 1 86 ? -16.319 -5.238 17.266 1.00 82.88 86 GLU A N 1
ATOM 667 C CA . GLU A 1 86 ? -17.640 -4.998 17.859 1.00 82.88 86 GLU A CA 1
ATOM 668 C C . GLU A 1 86 ? -18.438 -6.299 17.953 1.00 82.88 86 GLU A C 1
ATOM 670 O O . GLU A 1 86 ? -18.953 -6.614 19.022 1.00 82.88 86 GLU A O 1
ATOM 675 N N . TYR A 1 87 ? -18.450 -7.100 16.885 1.00 84.94 87 TYR A N 1
ATOM 676 C CA . TYR A 1 87 ? -19.119 -8.400 16.865 1.00 84.94 87 TYR A CA 1
ATOM 677 C C . TYR A 1 87 ? -18.558 -9.374 17.913 1.00 84.94 87 TYR A C 1
ATOM 679 O O . TYR A 1 87 ? -19.314 -10.066 18.588 1.00 84.94 87 TYR A O 1
ATOM 687 N N . ARG A 1 88 ? -17.230 -9.418 18.087 1.00 82.88 88 ARG A N 1
ATOM 688 C CA . ARG A 1 88 ? -16.571 -10.321 19.046 1.00 82.88 88 ARG A CA 1
ATOM 689 C C . ARG A 1 88 ? -16.474 -9.764 20.470 1.00 82.88 88 ARG A C 1
ATOM 691 O O . ARG A 1 88 ? -15.946 -10.454 21.336 1.00 82.88 88 ARG A O 1
ATOM 698 N N . GLY A 1 89 ? -16.912 -8.527 20.724 1.00 82.88 89 GLY A N 1
ATOM 699 C CA . GLY A 1 89 ? -16.861 -7.907 22.057 1.00 82.88 89 GLY A CA 1
ATOM 700 C C . GLY A 1 89 ? -15.453 -7.815 22.668 1.00 82.88 89 GLY A C 1
ATOM 701 O O . GLY A 1 89 ? -15.295 -7.742 23.884 1.00 82.88 89 GLY A O 1
ATOM 702 N N . THR A 1 90 ? -14.408 -7.856 21.840 1.00 82.56 90 THR A N 1
ATOM 703 C CA . THR A 1 90 ? -13.019 -8.006 22.300 1.00 82.56 90 THR A CA 1
ATOM 704 C C . THR A 1 90 ? -12.478 -6.744 22.974 1.00 82.56 90 THR A C 1
ATOM 706 O O . THR A 1 90 ? -12.575 -5.633 22.438 1.00 82.56 90 THR A O 1
ATOM 709 N N . GLN A 1 91 ? -11.865 -6.924 24.147 1.00 79.00 91 GLN A N 1
ATOM 710 C CA . GLN A 1 91 ? -11.244 -5.848 24.918 1.00 79.00 91 GLN A CA 1
ATOM 711 C C . GLN A 1 91 ? -9.907 -5.413 24.299 1.00 79.00 91 GLN A C 1
ATOM 713 O O . GLN A 1 91 ? -9.206 -6.202 23.668 1.00 79.00 91 GLN A O 1
ATOM 718 N N . LYS A 1 92 ? -9.520 -4.145 24.492 1.00 74.75 92 LYS A N 1
ATOM 719 C CA . LYS A 1 92 ? -8.266 -3.599 23.932 1.00 74.75 92 LYS A CA 1
ATOM 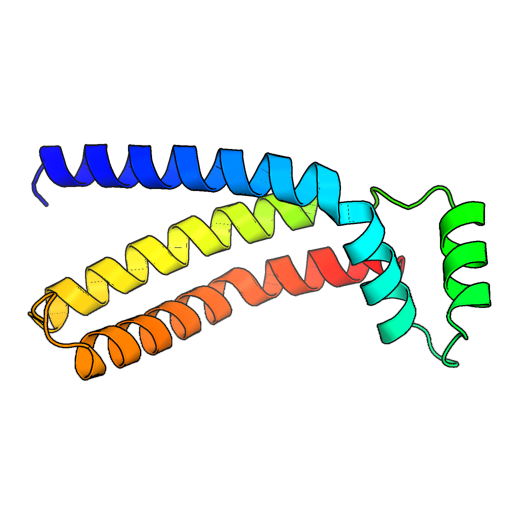720 C C . LYS A 1 92 ? -7.000 -4.238 24.524 1.00 74.75 92 LYS A C 1
ATOM 722 O O . LYS A 1 92 ? -5.996 -4.302 23.828 1.00 74.75 92 LYS A O 1
ATOM 727 N N . ASN A 1 93 ? -7.055 -4.713 25.770 1.00 82.06 93 ASN A N 1
ATOM 728 C CA . ASN A 1 93 ? -5.901 -5.312 26.454 1.00 82.06 93 ASN A CA 1
ATOM 729 C C . ASN A 1 93 ? -5.652 -6.779 26.076 1.00 82.06 93 ASN A C 1
ATOM 731 O O . ASN A 1 93 ? -4.611 -7.326 26.426 1.00 82.06 93 ASN A O 1
ATOM 735 N N . ASP A 1 94 ? -6.575 -7.416 25.355 1.00 83.88 94 ASP A N 1
ATOM 736 C CA . ASP A 1 94 ? -6.404 -8.793 24.904 1.00 83.88 94 ASP A CA 1
ATOM 737 C C . ASP A 1 94 ? -5.670 -8.820 23.558 1.00 83.88 94 ASP A C 1
ATOM 739 O O . ASP A 1 94 ? -6.260 -8.659 22.485 1.00 83.88 94 ASP A O 1
ATOM 743 N N . ILE A 1 95 ? -4.348 -8.966 23.621 1.00 84.62 95 ILE A N 1
ATOM 744 C CA . ILE A 1 95 ? -3.470 -8.912 22.448 1.00 84.62 95 ILE A CA 1
ATOM 745 C C . ILE A 1 95 ? -3.807 -10.042 21.467 1.00 84.62 95 ILE A C 1
ATOM 747 O O . ILE A 1 95 ? -3.969 -9.784 20.274 1.00 84.62 95 ILE A O 1
ATOM 751 N N . THR A 1 96 ? -3.971 -11.276 21.951 1.00 87.75 96 THR A N 1
ATOM 752 C CA . THR A 1 96 ? -4.193 -12.461 21.108 1.00 87.75 96 THR A CA 1
ATOM 753 C C . THR A 1 96 ? -5.479 -12.330 20.301 1.00 87.75 96 THR A C 1
ATOM 755 O O . THR A 1 96 ? -5.482 -12.526 19.083 1.00 87.75 96 THR A O 1
ATOM 758 N N . ASN A 1 97 ? -6.571 -11.915 20.943 1.00 85.19 97 ASN A N 1
ATOM 759 C CA . ASN A 1 97 ? -7.834 -11.728 20.242 1.00 85.19 97 ASN A CA 1
ATOM 760 C C . ASN A 1 97 ? -7.808 -10.541 19.268 1.00 85.19 97 ASN A C 1
ATOM 762 O O . ASN A 1 97 ? -8.396 -10.627 18.186 1.00 85.19 97 ASN A O 1
ATOM 766 N N . ASN A 1 98 ? -7.085 -9.465 19.594 1.00 82.50 98 ASN A N 1
ATOM 767 C CA . ASN A 1 98 ? -6.904 -8.339 18.678 1.00 82.50 98 ASN A CA 1
ATOM 768 C C . ASN A 1 98 ? -6.058 -8.703 17.449 1.00 82.50 98 ASN A C 1
ATOM 770 O O . ASN A 1 98 ? -6.357 -8.218 16.357 1.00 82.50 98 ASN A O 1
ATOM 774 N N . VAL A 1 99 ? -5.065 -9.588 17.589 1.00 87.31 99 VAL A N 1
ATOM 775 C CA . VAL A 1 99 ? -4.306 -10.126 16.448 1.00 87.31 99 VAL A CA 1
ATOM 776 C C . VAL A 1 99 ? -5.226 -10.921 15.522 1.00 87.31 99 VAL A C 1
ATOM 778 O O . VAL A 1 99 ? -5.231 -10.668 14.319 1.00 87.31 99 VAL A O 1
ATOM 781 N N . VAL A 1 100 ? -6.068 -11.809 16.062 1.00 87.06 100 VAL A N 1
ATOM 782 C CA . VAL A 1 100 ? -7.039 -12.575 15.257 1.00 87.06 100 VAL A CA 1
ATOM 783 C C . VAL A 1 100 ? -8.003 -11.641 14.517 1.00 87.06 100 VAL A C 1
ATOM 785 O O . VAL A 1 100 ? -8.232 -11.816 13.322 1.00 87.06 100 VAL A O 1
ATOM 788 N N . ASN A 1 101 ? -8.512 -10.599 15.182 1.00 85.06 101 ASN A N 1
ATOM 789 C CA . ASN A 1 101 ? -9.349 -9.583 14.533 1.00 85.06 101 ASN A CA 1
ATOM 790 C C . ASN A 1 101 ? -8.607 -8.857 13.405 1.00 85.06 101 ASN A C 1
ATOM 792 O O . ASN A 1 101 ? -9.192 -8.576 12.361 1.00 85.06 101 ASN A O 1
ATOM 796 N N . GLY A 1 102 ? -7.320 -8.567 13.607 1.00 84.44 102 GLY A N 1
ATOM 797 C CA . GLY A 1 102 ? -6.455 -7.971 12.594 1.00 84.44 102 GLY A CA 1
ATOM 798 C C . GLY A 1 102 ? -6.289 -8.866 11.366 1.00 84.44 102 GLY A C 1
ATOM 799 O O . GLY A 1 102 ? -6.411 -8.378 10.245 1.00 84.44 102 GLY A O 1
ATOM 800 N N . VAL A 1 103 ? -6.073 -10.170 11.561 1.00 87.94 103 VAL A N 1
ATOM 801 C CA . VAL A 1 103 ? -5.956 -11.147 10.464 1.00 87.94 103 VAL A CA 1
ATOM 802 C C . VAL A 1 103 ? -7.268 -11.258 9.689 1.00 87.94 103 VAL A C 1
ATOM 804 O O . VAL A 1 103 ? -7.262 -11.137 8.465 1.00 87.94 103 VAL A O 1
ATOM 807 N N . LEU A 1 104 ? -8.395 -11.412 10.388 1.00 85.38 104 LEU A N 1
ATOM 808 C CA . LEU A 1 104 ? -9.713 -11.500 9.756 1.00 85.38 104 LEU A CA 1
ATOM 809 C C . LEU A 1 104 ? -10.049 -10.222 8.972 1.00 85.38 104 LEU A C 1
ATOM 811 O O . LEU A 1 104 ? -10.452 -10.300 7.812 1.00 85.38 104 LEU A O 1
ATOM 815 N N . GLY A 1 105 ? -9.796 -9.048 9.561 1.00 83.94 105 GLY A N 1
ATOM 816 C CA . GLY A 1 105 ? -9.985 -7.759 8.891 1.00 83.94 105 GLY A CA 1
ATOM 817 C C . GLY A 1 105 ? -9.053 -7.566 7.689 1.00 83.94 105 GLY A C 1
ATOM 818 O O . GLY A 1 105 ? -9.439 -6.970 6.678 1.00 83.94 105 GLY A O 1
ATOM 819 N N . ALA A 1 106 ? -7.830 -8.099 7.758 1.00 83.06 106 ALA A N 1
ATOM 820 C CA . ALA A 1 106 ? -6.897 -8.084 6.640 1.00 83.06 106 ALA A CA 1
ATOM 821 C C . ALA A 1 106 ? -7.373 -8.983 5.494 1.00 83.06 106 ALA A C 1
ATOM 823 O O . ALA A 1 106 ? -7.313 -8.552 4.346 1.00 83.06 106 ALA A O 1
ATOM 824 N N . TRP A 1 107 ? -7.882 -10.183 5.775 1.00 85.50 107 TRP A N 1
ATOM 825 C CA . TRP A 1 107 ? -8.389 -11.103 4.752 1.00 85.50 107 TRP A CA 1
ATOM 826 C C . TRP A 1 107 ? -9.615 -10.557 4.024 1.00 85.50 107 TRP A C 1
ATOM 828 O O . TRP A 1 107 ? -9.643 -10.566 2.793 1.00 85.50 107 TRP A O 1
ATOM 838 N N . SER A 1 108 ? -10.579 -9.989 4.752 1.00 83.06 108 SER A N 1
ATOM 839 C CA . SER A 1 108 ? -11.725 -9.309 4.136 1.00 83.06 108 SER A CA 1
ATOM 840 C C . SER A 1 108 ? -11.291 -8.101 3.303 1.00 83.06 108 SER A C 1
ATOM 842 O O . SER A 1 108 ? -11.797 -7.875 2.206 1.00 83.06 108 SER A O 1
ATOM 844 N N . GLY A 1 109 ? -10.307 -7.338 3.793 1.00 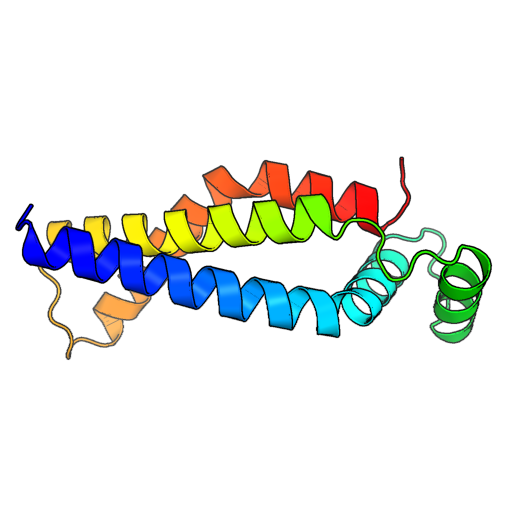80.56 109 GLY A N 1
ATOM 845 C CA . GLY A 1 109 ? -9.739 -6.215 3.053 1.00 80.56 109 GLY A CA 1
ATOM 846 C C . GLY A 1 109 ? -9.024 -6.663 1.778 1.00 80.56 109 GLY A C 1
ATOM 847 O O . GLY A 1 109 ? -9.166 -6.019 0.741 1.00 80.56 109 GLY A O 1
ATOM 848 N N . LEU A 1 110 ? -8.282 -7.771 1.825 1.00 81.31 110 LEU A N 1
ATOM 849 C CA . LEU A 1 110 ? -7.596 -8.337 0.665 1.00 81.31 110 LEU A CA 1
ATOM 850 C C . LEU A 1 110 ? -8.598 -8.798 -0.388 1.00 81.31 110 LEU A C 1
ATOM 852 O O . LEU A 1 110 ? -8.474 -8.364 -1.524 1.00 81.31 110 LEU A O 1
ATOM 856 N N . ALA A 1 111 ? -9.617 -9.580 -0.026 1.00 84.75 111 ALA A N 1
ATOM 857 C CA . ALA A 1 111 ? -10.618 -10.074 -0.978 1.00 84.75 111 ALA A CA 1
ATOM 858 C C . ALA A 1 111 ? -11.214 -8.956 -1.855 1.00 84.75 111 ALA A C 1
ATOM 860 O O . ALA A 1 111 ? -11.383 -9.125 -3.059 1.00 84.75 111 ALA A O 1
ATOM 861 N N . LEU A 1 112 ? -11.449 -7.784 -1.263 1.00 83.00 112 LEU A N 1
ATOM 862 C CA . LEU A 1 112 ? -12.031 -6.629 -1.945 1.00 83.00 112 LEU A CA 1
ATOM 863 C C . LEU A 1 112 ? -10.999 -5.739 -2.659 1.00 83.00 112 LEU A C 1
ATOM 865 O O . LEU A 1 112 ? -11.343 -5.048 -3.614 1.00 83.00 112 LEU A O 1
ATOM 869 N N . THR A 1 113 ? -9.736 -5.732 -2.222 1.00 85.50 113 THR A N 1
ATOM 870 C CA . THR A 1 113 ? -8.688 -4.864 -2.801 1.00 85.50 113 THR A CA 1
ATOM 871 C C . THR A 1 113 ? -7.747 -5.566 -3.770 1.00 85.50 113 THR A C 1
ATOM 873 O O . THR A 1 113 ? -7.016 -4.887 -4.492 1.00 85.50 113 THR A O 1
ATOM 876 N N . GLN A 1 114 ? -7.779 -6.899 -3.839 1.00 87.25 114 GLN A N 1
ATOM 877 C CA . GLN A 1 114 ? -6.967 -7.704 -4.756 1.00 87.25 114 GLN A CA 1
ATOM 878 C C . GLN A 1 114 ? -7.055 -7.231 -6.216 1.00 87.25 114 GLN A C 1
ATOM 880 O O . GLN A 1 114 ? -5.994 -7.024 -6.807 1.00 87.25 114 GLN A O 1
ATOM 885 N N . PRO A 1 115 ? -8.242 -6.942 -6.794 1.00 86.81 115 PRO A N 1
ATOM 886 C CA . PRO A 1 115 ? -8.318 -6.470 -8.180 1.00 86.81 115 PRO A CA 1
ATOM 887 C C . PRO A 1 115 ? -7.547 -5.163 -8.417 1.00 86.81 115 PRO A C 1
ATOM 889 O O . PRO A 1 115 ? -6.848 -5.016 -9.417 1.00 86.81 115 PRO A O 1
ATOM 892 N N . LEU A 1 116 ? -7.612 -4.229 -7.462 1.00 85.25 116 LEU A N 1
ATOM 893 C CA . LEU A 1 116 ? -6.898 -2.952 -7.545 1.00 85.25 116 LEU A CA 1
ATOM 894 C C . LEU A 1 116 ? -5.379 -3.146 -7.430 1.00 85.25 116 LEU A C 1
ATOM 896 O O . LEU A 1 116 ? -4.614 -2.498 -8.144 1.00 85.25 116 LEU A O 1
ATOM 900 N N . MET A 1 117 ? -4.933 -4.078 -6.582 1.00 83.50 117 MET A N 1
ATOM 901 C CA . MET A 1 117 ? -3.512 -4.415 -6.457 1.00 83.50 117 MET A CA 1
ATOM 902 C C . MET A 1 117 ? -2.955 -5.063 -7.727 1.00 83.50 117 MET A C 1
ATOM 904 O O . MET A 1 117 ? -1.831 -4.749 -8.126 1.00 83.50 117 MET A O 1
ATOM 908 N N . VAL A 1 118 ? -3.734 -5.925 -8.384 1.00 87.25 118 VAL A N 1
ATOM 909 C CA . VAL A 1 118 ? -3.360 -6.496 -9.683 1.00 87.25 118 VAL A CA 1
ATOM 910 C C . VAL A 1 118 ? -3.218 -5.382 -10.715 1.00 87.25 118 VAL A C 1
ATOM 912 O O . VAL A 1 118 ? -2.176 -5.289 -11.360 1.00 87.25 118 VAL A O 1
ATOM 915 N N . TRP A 1 119 ? -4.194 -4.474 -10.804 1.00 87.25 119 TRP A N 1
ATOM 916 C CA . TRP A 1 119 ? -4.127 -3.342 -11.732 1.00 87.25 119 TRP A CA 1
ATOM 917 C C . TRP A 1 119 ? -2.889 -2.466 -11.495 1.00 87.25 119 TRP A C 1
ATOM 919 O O . TRP A 1 119 ? -2.132 -2.196 -12.430 1.00 87.25 119 TRP A O 1
ATOM 929 N N . ARG A 1 120 ? -2.610 -2.102 -10.237 1.00 84.94 120 ARG A N 1
ATOM 930 C CA . ARG A 1 120 ? -1.375 -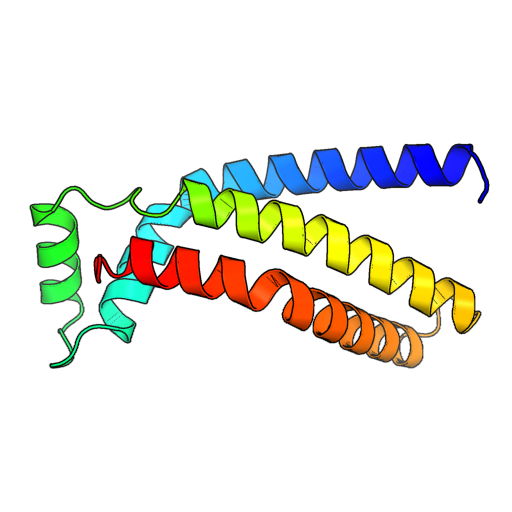1.400 -9.858 1.00 84.94 120 ARG A CA 1
ATOM 931 C C . ARG A 1 120 ? -0.131 -2.133 -10.372 1.00 84.94 120 ARG A C 1
ATOM 933 O O . ARG A 1 120 ? 0.770 -1.495 -10.904 1.00 84.94 120 ARG A O 1
ATOM 940 N N . THR A 1 121 ? -0.076 -3.451 -10.207 1.00 85.38 121 THR A N 1
ATOM 941 C CA . THR A 1 121 ? 1.096 -4.266 -10.564 1.00 85.38 121 THR A CA 1
ATOM 942 C C . THR A 1 121 ? 1.301 -4.337 -12.078 1.00 85.38 121 THR A C 1
ATOM 944 O O . THR A 1 121 ? 2.430 -4.211 -12.552 1.00 85.38 121 THR A O 1
ATOM 947 N N . VAL A 1 122 ? 0.220 -4.457 -12.852 1.00 86.44 122 VAL A N 1
ATOM 948 C CA . VAL A 1 122 ? 0.264 -4.409 -14.324 1.00 86.44 122 VAL A CA 1
ATOM 949 C C . VAL A 1 122 ? 0.776 -3.048 -14.806 1.00 86.44 122 VAL A C 1
ATOM 951 O O . VAL A 1 122 ? 1.675 -2.977 -15.642 1.00 86.44 122 VAL A O 1
ATOM 954 N N . GLU A 1 123 ? 0.280 -1.953 -14.228 1.00 85.75 123 GLU A N 1
ATOM 955 C CA . GLU A 1 123 ? 0.701 -0.612 -14.641 1.00 85.75 123 GLU A CA 1
ATOM 956 C C . GLU A 1 123 ? 2.157 -0.305 -14.241 1.00 85.75 123 GLU A C 1
ATOM 958 O O . GLU A 1 123 ? 2.893 0.297 -15.025 1.00 85.75 123 GLU A O 1
ATOM 963 N N . GLN A 1 124 ? 2.598 -0.755 -13.058 1.00 83.88 124 GLN A N 1
ATOM 964 C CA . GLN A 1 124 ? 3.970 -0.572 -12.558 1.00 83.88 124 GLN A CA 1
ATOM 965 C C . GLN A 1 124 ? 5.004 -1.449 -13.279 1.00 83.88 124 GLN A C 1
ATOM 967 O O . GLN A 1 124 ? 6.130 -1.002 -13.490 1.00 83.88 124 GLN A O 1
ATOM 972 N N . SER A 1 125 ? 4.640 -2.670 -13.680 1.00 80.62 125 SER A N 1
ATOM 973 C CA . SER A 1 125 ? 5.509 -3.550 -14.481 1.00 80.62 125 SER A CA 1
ATOM 974 C C . SER A 1 125 ? 5.660 -3.068 -15.928 1.00 80.62 125 SER A C 1
ATOM 976 O O . SER A 1 125 ? 6.659 -3.365 -16.583 1.00 80.62 125 SER A O 1
ATOM 978 N N . GLY A 1 126 ? 4.698 -2.281 -16.422 1.00 71.06 126 GLY A N 1
ATOM 979 C CA . GLY A 1 126 ? 4.653 -1.856 -17.818 1.00 71.06 126 GLY A CA 1
ATOM 980 C C . GLY A 1 126 ? 4.210 -2.971 -18.768 1.00 71.06 126 GLY A C 1
ATOM 981 O O . GLY A 1 126 ? 4.584 -2.928 -19.936 1.00 71.06 126 GLY A O 1
ATOM 982 N N . LEU A 1 127 ? 3.441 -3.948 -18.269 1.00 57.28 127 LEU A N 1
ATOM 983 C CA . LEU A 1 127 ? 2.789 -5.021 -19.039 1.00 57.28 127 LEU A CA 1
ATOM 984 C C . LEU A 1 127 ? 1.459 -4.568 -19.682 1.00 57.28 127 LEU A C 1
ATOM 986 O O . LEU A 1 127 ? 0.552 -5.372 -19.878 1.00 57.28 127 LEU A O 1
ATOM 990 N N . GLY A 1 128 ? 1.333 -3.278 -19.992 1.00 46.75 128 GLY A N 1
ATOM 991 C CA . GLY A 1 128 ? 0.163 -2.671 -20.626 1.00 46.75 128 GLY A CA 1
ATOM 992 C C . GLY A 1 128 ? 0.554 -1.557 -21.576 1.00 46.75 128 GLY A C 1
ATOM 993 O O . GLY A 1 128 ? 1.628 -0.937 -21.353 1.00 46.75 128 GLY A O 1
#

Radius of gyration: 18.2 Å; chains: 1; bounding box: 45×25×47 Å

Secondary structure (DSSP, 8-state):
--HHHHHHHHHHHHHHHHHHHHHHHHHHHHHHHHHHHHH-SSPPPHHHHHHHHHHTT-TTTTHHHHHHHHHHHHHHHHHHHHHHHHHTT--TT-HHHHHHHHHHHHHHHHHHHHHHHHHHHHHHHT--

=== Feature glossary ===
Each block in this record encodes a different view of the same protein. In brief:

Predicted aligned error. PAE(i, j) answers: if I align the predicted and true structures on residue i, how far off (in Å) do I expect residue j to be? A block-diagonal PAE matrix with low values on the blocks and high values off-diagonal is the signature of a multi-domain protein with confidently predicted domains but uncertain inter-domain orientation.

Contact-map, Ramachandran, and PAE plots. Plot images: a contact map (which residues are close in 3D, as an N×N binary image), a Ramachandran scatter (backbone torsion angles, revealing secondary-structure composition at a glance), and — for AlphaFold structures — a PAE heatmap (pairwise prediction confidence).

Backbone torsions (φ/ψ). φ (phi) and ψ (psi) are the two rotatable backbone dihedrals per residue: φ is the C(i-1)–N–Cα–C torsion, ψ is the N–Cα–C–N(i+1) torsion, both in degrees on (−180°, 180°]. α-helical residues cluster near (−60°, −45°); β-strand residues near (−120°, +130°). A Ramachandran plot is simply a scatter of (φ, ψ) for every residue.

Foldseek 3Di. A 3Di character summarizes, for each residue, the relative orientation of the Cα frame of its nearest spatial neighbor. Because it encodes fold topology rather than chemistry, 3Di alignments detect remote structural similarity that sequence alignment misses.

Radius of gyration, Cα contacts, bounding box. Three whole-structure scalars: the radius of gyration (RMS distance of Cα from centroid, in Å), the count of Cα–Cα contacts (pairs closer than 8 Å and separated by more than four residues in sequence — i.e. tertiary, not local, contacts), and the bounding-box dimensions. Together they distinguish compact globular folds from extended fibres or disordered chains.

Sequence. Sequence gives the chain of amino acids in standard one-letter code (A=alanine, C=cysteine, …, Y=tyrosine), read N→C. It is the only feature that is directly encoded by the gene; all structural features are derived from the folded form of this sequence.

mmCIF coordinates. Atomic coordinates in PDBx/mmCIF format — the same representation the Protein Data Bank distributes. Each line of the _atom_site loop places one backbone atom in Cartesian space (units: ångströms, origin: arbitrary).

Secondary structure (3-state, P-SEA). Three-state secondary structure (P-SEA) collapses the eight DSSP classes into helix (a), strand (b), and coil (c). P-SEA assigns these from Cα geometry alone — distances and angles — without requiring backbone oxygens, so it works on any Cα trace.

InterPro / GO / CATH / organism. Functional annotations link the protein to curated databases. InterPro entries identify conserved domains and families by matching the sequence against member-database signatures (Pfam, PROSITE, CDD, …). Gene Ontology (GO) terms describe molecular function, biological process, and cellular component in a controlled vocabulary. CATH places the structure in a hierarchical fold classification (Class/Architecture/Topology/Homologous-superfamily). The organism is the source species.

B-factor. B-factor (Debye–Waller factor) reflects atomic displacement in the crystal lattice. It is an experimental observable (units Å²), not a prediction; low values mean the atom is pinned down, high values mean it moves or is heterogeneous across the crystal.

Rendered structure images. Structure images are PyMOL renders from six orthogonal camera directions. Cartoon representation draws helices as coils and strands as arrows; sticks shows the backbone as bonds; surface shows the solvent-excluded envelope. Rainbow coloring maps sequence position to hue (blue→red, N→C); chain coloring assigns a distinct color per polypeptide.

Solvent-accessible surface area. Solvent-accessible surface area (SASA) is the area in Å² traced out by the centre of a 1.4 Å probe sphere (a water molecule) rolled over the protein's van der Waals surface (Shrake–Rupley / Lee–Richards construction). Buried residues have near-zero SASA; fully exposed residues can exceed 200 Å². The total SASA scales roughly with the number of surface residues.

Secondary structure (8-state, DSSP). The SS8 string is DSSP's per-residue secondary-structure call. α-helix (H) means an i→i+4 H-bond ladder; β-strand (E) means the residue participates in a β-sheet; 3₁₀ (G) and π (I) are tighter and wider helices; T/S are turns/bends; '-' is loop.

pLDDT. For AlphaFold models, the B-factor field carries pLDDT — the model's own estimate of local accuracy on a 0–100 scale. Regions with pLDDT<50 should be treated as essentially unmodeled; they often correspond to intrinsically disordered segments.

Nearest PDB structures. Nearest PDB neighbors are the top structural matches found by Foldseek when searching this structure against the entire Protein Data Bank. Each hit reports a TM-score (0 to 1; >0.5 almost always implies the same fold) and an E-value. These are *structural* homologs — they may share no detectable sequence similarity.